Protein AF-A0A3A4P3Q2-F1 (afdb_monomer_lite)

Structure (mmCIF, N/CA/C/O backbone):
data_AF-A0A3A4P3Q2-F1
#
_entry.id   AF-A0A3A4P3Q2-F1
#
loop_
_atom_site.group_PDB
_atom_site.id
_atom_site.type_symbol
_atom_site.label_atom_id
_atom_site.label_alt_id
_atom_site.label_comp_id
_atom_site.label_asym_id
_atom_site.label_entity_id
_atom_site.label_seq_id
_atom_site.pdbx_PDB_ins_code
_atom_site.Cartn_x
_atom_site.Cartn_y
_atom_site.Cartn_z
_atom_site.occupancy
_atom_site.B_iso_or_equiv
_atom_site.auth_seq_id
_atom_site.auth_comp_id
_atom_site.auth_asym_id
_atom_site.auth_atom_id
_atom_site.pdbx_PDB_model_num
ATOM 1 N N . MET A 1 1 ? -13.081 -1.959 8.471 1.00 57.53 1 MET A N 1
ATOM 2 C CA . MET A 1 1 ? -13.123 -0.753 7.613 1.00 57.53 1 MET A CA 1
ATOM 3 C C . MET A 1 1 ? -12.603 -1.133 6.238 1.00 57.53 1 MET A C 1
ATOM 5 O O . MET A 1 1 ? -11.554 -1.763 6.182 1.00 57.53 1 MET A O 1
ATOM 9 N N . LYS A 1 2 ? -13.331 -0.812 5.160 1.00 71.75 2 LYS A N 1
ATOM 10 C CA . LYS A 1 2 ? -12.871 -1.023 3.777 1.00 71.75 2 LYS A CA 1
ATOM 11 C C . LYS A 1 2 ? -12.208 0.265 3.291 1.00 71.75 2 LYS A C 1
ATOM 13 O O . LYS A 1 2 ? -12.781 1.338 3.460 1.00 71.75 2 LYS A O 1
ATOM 18 N N . ILE A 1 3 ? -11.003 0.164 2.740 1.00 75.44 3 ILE A N 1
ATOM 19 C CA . ILE A 1 3 ? -10.346 1.296 2.081 1.00 75.44 3 ILE A CA 1
ATOM 20 C C . ILE A 1 3 ? -11.050 1.472 0.732 1.00 75.44 3 ILE A C 1
ATOM 22 O O . ILE A 1 3 ? -11.056 0.546 -0.068 1.00 75.44 3 ILE A O 1
ATOM 26 N N . LEU A 1 4 ? -11.693 2.619 0.506 1.00 83.94 4 LEU A N 1
ATOM 27 C CA . LEU A 1 4 ? -12.442 2.875 -0.734 1.00 83.94 4 LEU A CA 1
ATOM 28 C C . LEU A 1 4 ? -11.524 3.349 -1.862 1.00 83.94 4 LEU A C 1
ATOM 30 O O . LEU A 1 4 ? -11.667 2.926 -3.004 1.00 83.94 4 LEU A O 1
ATOM 34 N N . GLN A 1 5 ? -10.565 4.209 -1.527 1.00 84.75 5 GLN A N 1
ATOM 35 C CA . GLN A 1 5 ? -9.605 4.767 -2.465 1.00 84.75 5 GLN A CA 1
ATOM 36 C C . GLN A 1 5 ? -8.364 5.233 -1.702 1.00 84.75 5 GLN A C 1
ATOM 38 O O . GLN A 1 5 ? -8.467 5.730 -0.578 1.00 84.75 5 GLN A O 1
ATOM 43 N N . LEU A 1 6 ? -7.193 5.059 -2.307 1.00 83.00 6 LEU A N 1
ATOM 44 C CA . LEU A 1 6 ? -5.901 5.441 -1.756 1.00 83.00 6 LEU A CA 1
ATOM 45 C C . LEU A 1 6 ? -5.154 6.232 -2.833 1.00 83.00 6 LEU A C 1
ATOM 47 O O . LEU A 1 6 ? -4.695 5.674 -3.829 1.00 83.00 6 LEU A O 1
ATOM 51 N N . ILE A 1 7 ? -5.067 7.546 -2.626 1.00 82.88 7 ILE A N 1
ATOM 52 C CA . ILE A 1 7 ? -4.382 8.483 -3.519 1.00 82.88 7 ILE A CA 1
ATOM 53 C C . ILE A 1 7 ? -3.140 8.986 -2.799 1.00 82.88 7 ILE A C 1
ATOM 55 O O . ILE A 1 7 ? -3.222 9.473 -1.671 1.00 82.88 7 ILE A O 1
ATOM 59 N N . PHE A 1 8 ? -1.983 8.871 -3.439 1.00 79.06 8 PHE A N 1
ATOM 60 C CA . PHE A 1 8 ? -0.725 9.311 -2.852 1.00 79.06 8 PHE A CA 1
ATOM 61 C C . PHE A 1 8 ? 0.256 9.764 -3.921 1.00 79.06 8 PHE A C 1
ATOM 63 O O . PHE A 1 8 ? 0.313 9.228 -5.030 1.00 79.06 8 PHE A O 1
ATOM 70 N N . GLN A 1 9 ? 1.033 10.781 -3.563 1.00 78.62 9 GLN A N 1
ATOM 71 C CA . GLN A 1 9 ? 1.982 11.457 -4.435 1.00 78.62 9 GLN A CA 1
ATOM 72 C C . GLN A 1 9 ? 3.279 11.695 -3.663 1.00 78.62 9 GLN A C 1
ATOM 74 O O . GLN A 1 9 ? 3.247 12.010 -2.474 1.00 78.62 9 GLN A O 1
ATOM 79 N N . GLY A 1 10 ? 4.423 11.517 -4.324 1.00 72.50 10 GLY A N 1
ATOM 80 C CA . GLY A 1 10 ? 5.729 11.872 -3.757 1.00 72.50 10 GLY A CA 1
ATOM 81 C C . GLY A 1 10 ? 6.223 11.006 -2.588 1.00 72.50 10 GLY A C 1
ATOM 82 O O . GLY A 1 10 ? 7.097 11.442 -1.840 1.00 72.50 10 GLY A O 1
ATOM 83 N N . PHE A 1 11 ? 5.720 9.777 -2.407 1.00 71.81 11 PHE A N 1
ATOM 84 C CA . PHE A 1 11 ? 6.231 8.880 -1.363 1.00 71.81 11 PHE A CA 1
ATOM 85 C C . PHE A 1 11 ? 7.466 8.106 -1.848 1.00 71.81 11 PHE A C 1
ATOM 87 O O . PHE A 1 11 ? 7.372 7.063 -2.506 1.00 71.81 11 PHE A O 1
ATOM 94 N N . ARG A 1 12 ? 8.655 8.604 -1.494 1.00 73.12 12 ARG A N 1
ATOM 95 C CA . ARG A 1 12 ? 9.958 8.049 -1.909 1.00 73.12 12 ARG A CA 1
ATOM 96 C C . ARG A 1 12 ? 10.071 7.948 -3.437 1.00 73.12 12 ARG A C 1
ATOM 98 O O . ARG A 1 12 ? 10.080 8.965 -4.113 1.00 73.12 12 ARG A O 1
ATOM 105 N N . SER A 1 13 ? 10.175 6.734 -3.987 1.00 70.06 13 SER A N 1
ATOM 106 C CA . SER A 1 13 ? 10.280 6.496 -5.434 1.00 70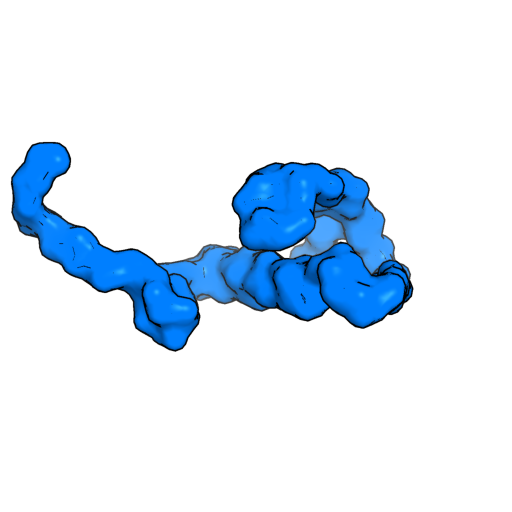.06 13 SER A CA 1
ATOM 107 C C .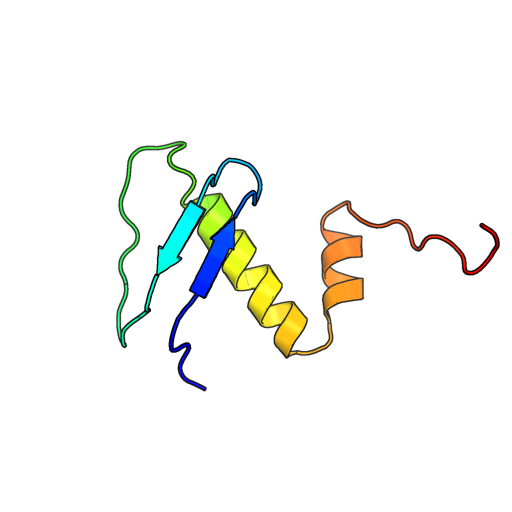 SER A 1 13 ? 8.922 6.435 -6.147 1.00 70.06 13 SER A C 1
ATOM 109 O O . SER A 1 13 ? 8.884 6.252 -7.362 1.00 70.06 13 SER A O 1
ATOM 111 N N . LEU A 1 14 ? 7.808 6.518 -5.409 1.00 70.75 14 LEU A N 1
ATOM 112 C CA . LEU A 1 14 ? 6.455 6.454 -5.960 1.00 70.75 14 LEU A CA 1
ATOM 113 C C . LEU A 1 14 ? 6.013 7.870 -6.341 1.00 70.75 14 LEU A C 1
ATOM 115 O O . LEU A 1 14 ? 5.794 8.713 -5.472 1.00 70.75 14 LEU A O 1
ATOM 119 N N . LYS A 1 15 ? 5.905 8.131 -7.649 1.00 73.25 15 LYS A N 1
ATOM 120 C CA . LYS A 1 15 ? 5.528 9.450 -8.182 1.00 73.25 15 LYS A CA 1
ATOM 121 C C . LYS A 1 15 ? 4.067 9.780 -7.881 1.00 73.25 15 LYS A C 1
ATOM 123 O O . LYS A 1 15 ? 3.789 10.780 -7.231 1.00 73.25 15 LYS A O 1
ATOM 128 N N . GLN A 1 16 ? 3.160 8.916 -8.322 1.00 78.38 16 GLN A N 1
ATOM 129 C CA . GLN A 1 16 ? 1.723 9.048 -8.124 1.00 78.38 16 GLN A CA 1
ATOM 130 C C . GLN A 1 16 ? 1.089 7.667 -8.243 1.00 78.38 16 GLN A C 1
ATOM 132 O O . GLN A 1 16 ? 1.381 6.937 -9.192 1.00 78.38 16 GLN A O 1
ATOM 137 N N . ILE A 1 17 ? 0.239 7.313 -7.286 1.00 79.88 17 ILE A N 1
ATOM 138 C CA . ILE A 1 17 ? -0.624 6.139 -7.371 1.00 79.88 17 ILE A CA 1
ATOM 139 C C . ILE A 1 17 ? -2.022 6.563 -6.938 1.00 79.88 17 ILE A C 1
ATOM 141 O O . ILE A 1 17 ? -2.203 7.220 -5.912 1.00 79.88 17 ILE A O 1
ATOM 145 N N . ASP A 1 18 ? -2.990 6.167 -7.751 1.00 86.38 18 ASP A N 1
ATOM 146 C CA . ASP A 1 18 ? -4.409 6.197 -7.442 1.00 86.38 18 ASP A CA 1
ATOM 147 C C . ASP A 1 18 ? -4.896 4.752 -7.506 1.00 86.38 18 ASP A C 1
ATOM 149 O O . ASP A 1 18 ? -4.799 4.096 -8.549 1.00 86.38 18 ASP A O 1
ATOM 153 N N . TRP A 1 19 ? -5.292 4.213 -6.358 1.00 85.31 19 TRP A N 1
ATOM 154 C CA . TRP A 1 19 ? -5.641 2.808 -6.231 1.00 85.31 19 TRP A CA 1
ATOM 155 C C . TRP A 1 19 ? -6.872 2.618 -5.351 1.00 85.31 19 TRP A C 1
ATOM 157 O O . TRP A 1 19 ? -6.899 3.031 -4.193 1.00 85.31 19 TRP A O 1
ATOM 167 N N . ALA A 1 20 ? -7.878 1.934 -5.894 1.00 86.44 20 ALA A N 1
ATOM 168 C CA . ALA A 1 20 ? -9.052 1.472 -5.166 1.00 86.44 20 ALA A CA 1
ATOM 169 C C . ALA A 1 20 ? -8.903 -0.032 -4.853 1.00 86.44 20 ALA A C 1
ATOM 171 O O . ALA A 1 20 ? -9.070 -0.857 -5.756 1.00 86.44 20 ALA A O 1
ATOM 172 N N . PRO A 1 21 ? -8.536 -0.415 -3.614 1.00 83.19 21 PRO A N 1
ATOM 173 C CA . PRO A 1 21 ? -8.361 -1.817 -3.254 1.00 83.19 21 PRO A CA 1
ATOM 174 C C . PRO A 1 21 ? -9.696 -2.569 -3.214 1.00 83.19 21 PRO A C 1
ATOM 176 O O . PRO A 1 21 ? -10.689 -2.081 -2.674 1.00 83.19 21 PRO A O 1
ATOM 179 N N . ASN A 1 22 ? -9.698 -3.802 -3.724 1.00 81.31 22 ASN A N 1
ATOM 180 C CA . ASN A 1 22 ? -10.817 -4.735 -3.576 1.00 81.31 22 ASN A CA 1
ATOM 181 C C . ASN A 1 22 ? -10.512 -5.807 -2.510 1.00 81.31 22 ASN A C 1
ATOM 183 O O . ASN A 1 22 ? -9.507 -5.705 -1.810 1.00 81.31 22 ASN A O 1
ATOM 187 N N . ASP A 1 23 ? -11.360 -6.822 -2.347 1.00 84.12 23 ASP A N 1
ATOM 188 C CA . ASP A 1 23 ? -11.223 -7.795 -1.245 1.00 84.12 23 ASP A CA 1
ATOM 189 C C . ASP A 1 23 ? -9.925 -8.630 -1.311 1.00 84.12 23 ASP A C 1
ATOM 191 O O . ASP A 1 23 ? -9.412 -9.073 -0.285 1.00 84.12 23 ASP A O 1
ATOM 195 N N . LEU A 1 24 ? -9.342 -8.777 -2.505 1.00 84.44 24 LEU A N 1
ATOM 196 C CA . LEU A 1 24 ? -8.011 -9.339 -2.726 1.00 84.44 24 LEU A CA 1
ATOM 197 C C . LEU A 1 24 ? -7.261 -8.472 -3.737 1.00 84.44 24 LEU A C 1
ATOM 199 O O . LEU A 1 24 ? -7.767 -8.200 -4.823 1.00 84.44 24 LEU A O 1
ATOM 203 N N . ASN A 1 25 ? -6.037 -8.072 -3.397 1.00 84.38 25 ASN A N 1
ATOM 204 C CA . ASN A 1 25 ? -5.185 -7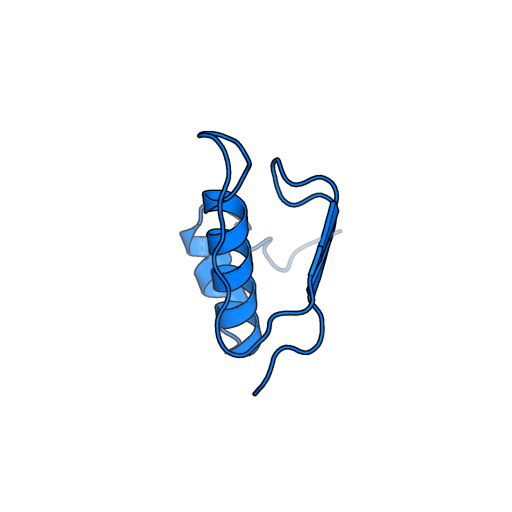.300 -4.292 1.00 84.38 25 ASN A CA 1
ATOM 205 C C . ASN A 1 25 ? -3.806 -7.938 -4.385 1.00 84.38 25 ASN A C 1
ATOM 207 O O . ASN A 1 25 ? -3.209 -8.287 -3.368 1.00 84.38 25 ASN A O 1
ATOM 211 N N . VAL A 1 26 ? -3.288 -8.047 -5.605 1.00 85.81 26 VAL A N 1
ATOM 212 C CA . VAL A 1 26 ? -1.966 -8.613 -5.873 1.00 85.81 26 VAL A CA 1
ATOM 213 C C . VAL A 1 26 ? -1.084 -7.524 -6.467 1.00 85.81 26 VAL A C 1
ATOM 215 O O . VAL A 1 26 ? -1.410 -6.940 -7.497 1.00 85.81 26 VAL A O 1
ATOM 218 N N . ILE A 1 27 ? 0.041 -7.247 -5.810 1.00 85.06 27 ILE A N 1
ATOM 219 C CA . ILE A 1 27 ? 1.006 -6.239 -6.253 1.00 85.06 27 ILE A CA 1
ATOM 220 C C . ILE A 1 27 ? 2.119 -6.948 -7.030 1.00 85.06 27 ILE A C 1
ATOM 222 O O . ILE A 1 27 ? 2.957 -7.633 -6.442 1.00 85.06 27 ILE A O 1
ATOM 226 N N . ILE A 1 28 ? 2.156 -6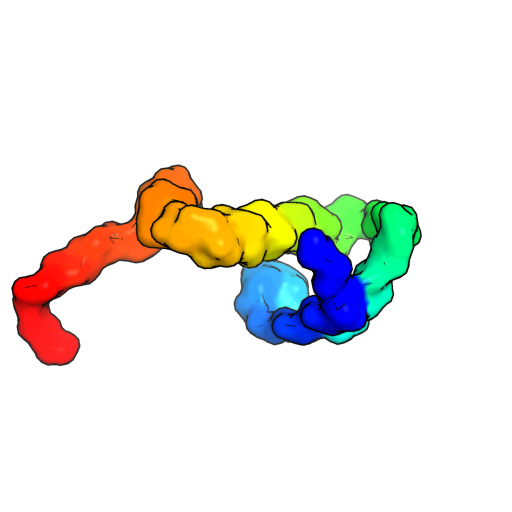.750 -8.348 1.00 84.19 28 ILE A N 1
ATOM 227 C CA . ILE A 1 28 ? 3.186 -7.294 -9.245 1.00 84.19 28 ILE A CA 1
ATOM 228 C C . ILE A 1 28 ? 4.041 -6.184 -9.860 1.00 84.19 28 ILE A C 1
ATOM 230 O O . ILE A 1 28 ? 3.618 -5.039 -9.988 1.00 84.19 28 ILE A O 1
ATOM 234 N N . GLY A 1 29 ? 5.276 -6.518 -10.226 1.00 83.25 29 GLY A N 1
ATOM 235 C CA . GLY A 1 29 ? 6.188 -5.596 -10.900 1.00 83.25 29 GLY A CA 1
ATOM 236 C C . GLY A 1 29 ? 7.650 -6.024 -10.778 1.00 83.25 29 GLY A C 1
ATOM 237 O O . GLY A 1 29 ? 7.962 -6.891 -9.957 1.00 83.25 29 GLY A O 1
ATOM 238 N N . PRO A 1 30 ? 8.566 -5.417 -11.545 1.00 82.12 30 PRO A N 1
ATOM 239 C CA . PRO A 1 30 ? 9.994 -5.717 -11.480 1.00 82.12 30 PRO A CA 1
ATOM 240 C C . PRO A 1 30 ? 10.622 -5.305 -10.138 1.00 82.12 30 PRO A C 1
ATOM 242 O O . PRO A 1 30 ? 10.057 -4.525 -9.362 1.00 82.12 30 PRO A O 1
ATOM 245 N N . ASN A 1 31 ? 11.799 -5.844 -9.820 1.00 81.38 31 ASN A N 1
ATOM 246 C CA . ASN A 1 31 ? 12.566 -5.394 -8.656 1.00 81.38 31 ASN A CA 1
ATOM 247 C C . ASN A 1 31 ? 12.890 -3.900 -8.798 1.00 81.38 31 ASN A C 1
ATOM 249 O O . ASN A 1 31 ? 13.250 -3.439 -9.874 1.00 81.38 31 ASN A O 1
ATOM 253 N N . GLY A 1 32 ? 12.689 -3.129 -7.727 1.00 78.31 32 GLY A N 1
ATOM 254 C CA . GLY A 1 32 ? 12.840 -1.670 -7.765 1.00 78.31 32 GLY A CA 1
ATOM 255 C C . GLY A 1 32 ? 11.612 -0.885 -8.251 1.00 78.31 32 GLY A C 1
ATOM 256 O O . GLY A 1 32 ? 11.617 0.335 -8.147 1.00 78.31 32 GLY A O 1
ATOM 257 N N . SER A 1 33 ? 10.513 -1.533 -8.665 1.00 78.88 33 SER A N 1
ATOM 258 C CA . SER A 1 33 ? 9.278 -0.838 -9.088 1.00 78.88 33 SER A CA 1
ATOM 259 C C . SER A 1 33 ? 8.509 -0.130 -7.959 1.00 78.88 33 SER A C 1
ATOM 261 O O . SER A 1 33 ? 7.424 0.395 -8.179 1.00 78.88 33 SER A O 1
ATOM 263 N N . GLY A 1 34 ? 9.034 -0.147 -6.730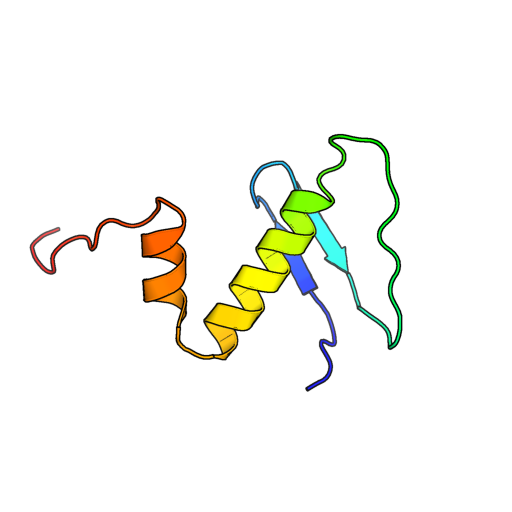 1.00 79.19 34 GLY A N 1
ATOM 264 C CA . GLY A 1 34 ? 8.415 0.512 -5.581 1.00 79.19 34 GLY A CA 1
ATOM 265 C C . GLY A 1 34 ? 7.406 -0.332 -4.794 1.00 79.19 34 GLY A C 1
ATOM 266 O O . GLY A 1 34 ? 6.794 0.201 -3.875 1.00 79.19 34 GLY A O 1
ATOM 267 N N . LYS A 1 35 ? 7.276 -1.644 -5.054 1.00 86.81 35 LYS A N 1
ATOM 268 C CA . LYS A 1 35 ? 6.375 -2.544 -4.290 1.00 86.81 35 LYS A CA 1
ATOM 269 C C . LYS A 1 35 ? 6.620 -2.496 -2.777 1.00 86.81 35 LYS A C 1
ATOM 271 O O . LYS A 1 35 ? 5.684 -2.355 -2.001 1.00 86.81 35 LYS A O 1
ATOM 276 N N . SER A 1 36 ? 7.883 -2.541 -2.348 1.00 85.38 36 SER A N 1
ATOM 277 C CA . SER A 1 36 ? 8.233 -2.430 -0.924 1.00 85.38 36 SER A CA 1
ATOM 278 C C . SER A 1 36 ? 7.918 -1.045 -0.349 1.00 85.38 36 SER A C 1
ATOM 280 O O . SER A 1 36 ? 7.563 -0.937 0.820 1.00 85.38 36 SER A O 1
ATOM 282 N N . ASN A 1 37 ? 8.007 0.020 -1.158 1.00 84.12 37 ASN A N 1
ATOM 283 C CA . ASN A 1 37 ? 7.594 1.361 -0.731 1.00 84.12 37 ASN A CA 1
ATOM 284 C C . ASN A 1 37 ? 6.066 1.443 -0.575 1.00 84.12 37 ASN A C 1
ATOM 286 O O . ASN A 1 37 ? 5.601 2.089 0.356 1.00 84.12 37 ASN A O 1
ATOM 290 N N . LEU A 1 38 ? 5.298 0.750 -1.424 1.00 83.19 38 LEU A N 1
ATOM 291 C CA . LEU A 1 38 ? 3.840 0.669 -1.311 1.00 83.19 38 LEU A CA 1
ATOM 292 C C . LEU A 1 38 ? 3.412 -0.038 -0.017 1.00 83.19 38 LEU A C 1
ATOM 294 O O . LEU A 1 38 ? 2.551 0.461 0.700 1.00 83.19 38 LEU A O 1
ATOM 298 N N . LEU A 1 39 ? 4.060 -1.154 0.327 1.00 85.38 39 LEU A N 1
ATOM 299 C CA . LEU A 1 39 ? 3.808 -1.846 1.596 1.00 85.38 39 LEU A CA 1
ATOM 300 C C . LEU A 1 39 ? 4.133 -0.961 2.808 1.00 85.38 39 LEU A C 1
ATOM 302 O O . LEU A 1 39 ? 3.333 -0.884 3.736 1.00 85.38 39 LEU A O 1
ATOM 306 N N . ARG A 1 40 ? 5.255 -0.228 2.774 1.00 83.75 40 ARG A N 1
ATOM 307 C CA . ARG A 1 40 ? 5.626 0.713 3.844 1.00 83.75 40 ARG A CA 1
ATOM 308 C C . ARG A 1 40 ? 4.638 1.875 3.984 1.00 83.75 40 ARG A C 1
ATOM 310 O O . ARG A 1 40 ? 4.392 2.336 5.093 1.00 83.75 40 ARG A O 1
ATOM 317 N N . LEU A 1 41 ? 4.062 2.348 2.880 1.00 83.12 41 LEU A N 1
ATOM 318 C CA . LEU A 1 41 ? 3.005 3.357 2.922 1.00 83.12 41 LEU A CA 1
ATOM 319 C C . LEU A 1 41 ? 1.747 2.815 3.617 1.00 83.12 41 LEU A C 1
ATOM 321 O O . LEU A 1 41 ? 1.182 3.492 4.470 1.00 83.12 41 LEU A O 1
ATOM 325 N N . L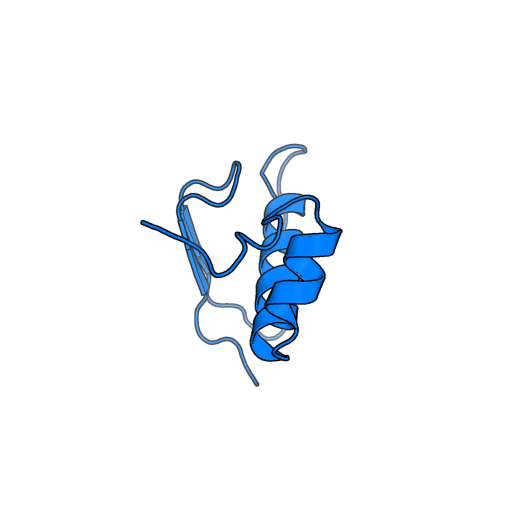EU A 1 42 ? 1.320 1.594 3.282 1.00 83.88 42 LEU A N 1
ATOM 326 C CA . LEU A 1 42 ? 0.161 0.959 3.922 1.00 83.88 42 LEU A CA 1
ATOM 327 C C . LEU A 1 42 ? 0.385 0.727 5.418 1.00 83.88 42 LEU A C 1
ATOM 329 O O . LEU A 1 42 ? -0.525 0.939 6.222 1.00 83.88 42 LEU A O 1
ATOM 333 N N . GLU A 1 43 ? 1.602 0.346 5.798 1.00 85.06 43 GLU A N 1
ATOM 334 C CA . GLU A 1 43 ? 2.009 0.240 7.197 1.00 85.06 43 GLU A CA 1
ATOM 335 C C . GLU A 1 43 ? 1.882 1.595 7.912 1.00 85.06 43 GLU A C 1
ATOM 337 O O . GLU A 1 43 ? 1.208 1.684 8.938 1.00 85.06 43 GLU A O 1
ATOM 342 N N . LEU A 1 44 ? 2.414 2.673 7.324 1.00 81.25 44 LEU A N 1
ATOM 343 C CA . LEU A 1 44 ? 2.284 4.032 7.863 1.00 81.25 44 LEU A CA 1
ATOM 344 C C . LEU A 1 44 ? 0.825 4.468 8.032 1.00 81.25 44 LEU A C 1
ATOM 346 O O . LEU A 1 44 ? 0.471 5.015 9.075 1.00 81.25 44 LEU A O 1
ATOM 350 N N . ILE A 1 45 ? -0.031 4.204 7.042 1.00 80.94 45 ILE A N 1
ATOM 351 C CA . ILE A 1 45 ? -1.464 4.529 7.106 1.00 80.94 45 ILE A CA 1
ATOM 352 C C . ILE A 1 45 ? -2.138 3.751 8.239 1.00 80.94 45 ILE A C 1
ATOM 354 O O . ILE A 1 45 ? -2.915 4.324 9.001 1.00 80.94 45 ILE A O 1
ATOM 358 N N . THR A 1 46 ? -1.807 2.469 8.394 1.00 82.81 46 THR A N 1
ATOM 359 C CA . THR A 1 46 ? -2.361 1.620 9.458 1.00 82.81 46 THR A CA 1
ATOM 360 C C . THR A 1 46 ? -1.966 2.145 10.836 1.00 82.81 46 THR A C 1
ATOM 362 O O . THR A 1 46 ? -2.810 2.286 11.720 1.00 82.81 46 THR A O 1
ATOM 365 N N . VAL A 1 47 ? -0.696 2.504 11.011 1.00 81.69 47 VAL A N 1
ATOM 366 C CA . VAL A 1 47 ? -0.191 3.058 12.271 1.00 81.69 47 VAL A CA 1
ATOM 367 C C . VAL A 1 47 ? -0.765 4.455 12.544 1.00 81.69 47 VAL A C 1
ATOM 369 O O . VAL A 1 47 ? -1.073 4.782 13.693 1.00 81.69 47 VAL A O 1
ATOM 372 N N . SER A 1 48 ? -0.985 5.257 11.498 1.00 77.62 48 SER A N 1
ATOM 373 C CA . SER A 1 48 ? -1.673 6.546 11.597 1.00 77.62 48 SER A CA 1
ATOM 374 C C . SER A 1 48 ? -3.122 6.399 12.042 1.00 77.62 48 SER A C 1
ATOM 376 O O . SER A 1 48 ? -3.553 7.106 12.950 1.00 77.62 48 SER A O 1
ATOM 378 N N . ALA A 1 49 ? -3.863 5.463 11.450 1.00 77.50 49 ALA A N 1
ATOM 379 C CA . ALA A 1 49 ? -5.251 5.188 11.812 1.00 77.50 49 ALA A CA 1
ATOM 380 C C . ALA A 1 49 ? -5.389 4.678 13.258 1.00 77.50 49 ALA A C 1
ATOM 382 O O . ALA A 1 49 ? -6.404 4.913 13.904 1.00 77.50 49 ALA A O 1
ATOM 383 N N . GLN A 1 50 ? -4.352 4.021 13.788 1.00 78.69 50 GLN A N 1
ATOM 384 C CA . GLN A 1 50 ? -4.282 3.570 15.181 1.00 78.69 50 GLN A CA 1
ATOM 385 C C . GLN A 1 50 ? -3.822 4.664 16.167 1.00 78.69 50 GLN A C 1
ATOM 387 O O . GLN A 1 50 ? -3.661 4.380 17.352 1.00 78.69 50 GLN A O 1
ATOM 392 N N . GLY A 1 51 ? -3.559 5.894 15.705 1.00 71.44 51 GLY A N 1
ATOM 393 C CA . GLY A 1 51 ? -3.078 6.993 16.551 1.00 71.44 51 GLY A CA 1
ATOM 394 C C . GLY A 1 51 ? -1.622 6.848 17.018 1.00 71.44 51 GLY A C 1
ATOM 395 O O . GLY A 1 51 ? -1.167 7.601 17.874 1.00 71.44 51 GLY A O 1
ATOM 396 N N . ASN A 1 52 ? -0.862 5.904 16.454 1.00 67.81 52 ASN A N 1
ATOM 397 C CA . ASN A 1 52 ? 0.520 5.600 16.844 1.00 67.81 52 ASN A CA 1
ATOM 398 C C . ASN A 1 52 ? 1.567 6.188 15.880 1.00 67.81 52 ASN A C 1
ATOM 400 O O . ASN A 1 52 ? 2.743 5.812 15.932 1.00 67.81 52 ASN A O 1
ATOM 404 N N . LEU A 1 53 ? 1.160 7.129 15.019 1.00 65.31 53 LEU A N 1
ATOM 405 C CA . LEU A 1 53 ? 1.995 7.707 13.962 1.00 65.31 53 LEU A CA 1
ATOM 406 C C . LEU A 1 53 ? 3.333 8.246 14.488 1.00 65.31 53 LEU A C 1
ATOM 408 O O . LEU A 1 53 ? 4.387 7.895 13.961 1.00 65.31 53 LEU A O 1
ATOM 412 N N . GLY A 1 54 ? 3.305 9.025 15.575 1.00 62.47 54 GLY A N 1
ATOM 413 C CA . GLY A 1 54 ? 4.508 9.636 16.149 1.00 62.47 54 GLY A CA 1
ATOM 414 C C . GLY A 1 54 ? 5.561 8.611 16.582 1.00 62.47 54 GLY A C 1
ATOM 415 O O . GLY A 1 54 ? 6.740 8.778 16.289 1.00 62.47 54 GLY A O 1
ATOM 416 N N . LYS A 1 55 ? 5.146 7.491 17.191 1.00 63.53 55 LYS A N 1
ATOM 417 C CA . LYS A 1 55 ? 6.069 6.434 17.648 1.00 63.53 55 LYS A CA 1
ATOM 418 C C . LYS A 1 55 ? 6.692 5.657 16.486 1.00 63.53 55 LYS A C 1
ATOM 420 O O . LYS A 1 55 ? 7.825 5.195 16.591 1.00 63.53 55 LYS A O 1
ATOM 425 N N . HIS A 1 56 ? 5.955 5.484 15.392 1.00 65.62 56 HIS A N 1
ATOM 426 C CA . HIS A 1 56 ? 6.419 4.720 14.235 1.00 65.62 56 HIS A CA 1
ATOM 427 C C . HIS A 1 56 ? 7.326 5.537 13.314 1.00 65.62 56 HIS A C 1
ATOM 429 O O . HIS A 1 56 ? 8.314 5.004 12.808 1.00 65.62 56 HIS A O 1
ATOM 435 N N . ILE A 1 57 ? 7.053 6.837 13.166 1.00 65.31 57 ILE A N 1
ATOM 436 C CA . ILE A 1 57 ? 7.951 7.773 12.478 1.00 65.31 57 ILE A CA 1
ATOM 437 C C . ILE A 1 57 ? 9.295 7.850 13.218 1.00 65.31 57 ILE A C 1
ATOM 439 O O . ILE A 1 57 ? 10.339 7.643 12.600 1.00 65.31 57 ILE A O 1
ATOM 443 N N . GLN A 1 58 ? 9.256 7.992 14.548 1.00 63.84 58 GLN A N 1
ATOM 444 C CA . GLN A 1 58 ? 10.443 8.077 15.406 1.00 63.84 58 GLN A CA 1
ATOM 445 C C . GLN A 1 58 ? 11.307 6.800 15.373 1.00 63.84 58 GLN A C 1
ATOM 447 O O . GLN A 1 58 ? 12.531 6.871 15.402 1.00 63.84 58 GLN A O 1
ATOM 452 N N . ARG A 1 59 ? 10.690 5.615 15.236 1.00 64.50 59 ARG A N 1
ATOM 453 C CA . ARG A 1 59 ? 11.405 4.332 15.053 1.00 64.50 59 ARG A CA 1
ATOM 454 C C . ARG A 1 59 ? 11.943 4.108 13.640 1.00 64.50 59 ARG A C 1
ATOM 456 O O . ARG A 1 59 ? 12.897 3.356 13.475 1.00 64.50 59 ARG A O 1
ATOM 463 N N . SER A 1 60 ? 11.341 4.731 12.630 1.00 61.53 60 SER A N 1
ATOM 464 C CA . SER A 1 60 ? 11.729 4.571 11.220 1.00 61.53 60 SER A CA 1
ATOM 465 C C . SER A 1 60 ? 12.876 5.499 10.795 1.00 61.53 60 SER A C 1
ATOM 467 O O . SER A 1 60 ? 13.224 5.525 9.615 1.00 61.53 60 SER A O 1
ATOM 469 N N . GLY A 1 61 ? 13.466 6.244 11.741 1.00 62.75 61 GLY A N 1
ATOM 470 C CA . GLY A 1 61 ? 14.574 7.172 11.503 1.00 62.75 61 GLY A CA 1
ATOM 471 C C . GLY A 1 61 ? 14.149 8.574 11.049 1.00 62.75 61 GLY A C 1
ATOM 472 O O . GLY A 1 61 ? 14.951 9.261 10.425 1.00 62.75 61 GLY A O 1
ATOM 473 N N . GLY A 1 62 ? 12.901 8.989 11.309 1.00 63.56 62 GLY A N 1
ATOM 474 C CA . GLY A 1 62 ? 12.383 10.325 10.985 1.00 63.56 62 GLY A CA 1
ATOM 475 C C . GLY A 1 62 ? 11.743 11.039 12.182 1.00 63.56 62 GLY A C 1
ATOM 476 O O . GLY A 1 62 ? 11.425 10.402 13.181 1.00 63.56 62 GLY A O 1
ATOM 477 N N . ILE A 1 63 ? 11.565 12.361 12.035 1.00 49.44 63 ILE A N 1
ATOM 478 C CA . ILE A 1 63 ? 11.151 13.360 13.041 1.00 49.44 63 ILE A CA 1
ATOM 479 C C . ILE A 1 63 ? 11.716 13.024 14.428 1.00 49.44 63 ILE A C 1
ATOM 481 O O . ILE A 1 63 ? 11.032 12.481 15.302 1.00 49.44 63 ILE A O 1
ATOM 485 N N . GLU A 1 64 ? 12.976 13.417 14.643 1.00 48.94 64 GLU A N 1
ATOM 486 C CA . GLU A 1 64 ? 13.375 13.896 15.968 1.00 48.94 64 GLU A CA 1
ATOM 487 C C . GLU A 1 64 ? 12.237 14.792 16.457 1.00 48.94 64 GLU A C 1
ATOM 489 O O . GLU A 1 64 ? 11.772 15.614 15.661 1.00 48.94 64 GLU A O 1
ATOM 494 N N . PRO A 1 65 ? 11.706 14.614 17.677 1.00 46.00 65 PRO A N 1
ATOM 495 C CA . PRO A 1 65 ? 10.712 15.544 18.168 1.00 46.00 65 PRO A CA 1
ATOM 496 C C . PRO A 1 65 ? 11.365 16.921 18.079 1.00 46.00 65 PRO A C 1
ATOM 498 O O . PRO A 1 65 ? 12.278 17.210 18.849 1.00 46.00 65 PRO A O 1
ATOM 501 N N . CYS A 1 66 ? 10.953 17.736 17.100 1.00 44.53 66 CYS A N 1
ATOM 502 C CA . CYS A 1 66 ? 11.235 19.154 17.129 1.00 44.53 66 CYS A CA 1
ATOM 503 C C . CYS A 1 66 ? 10.630 19.572 18.454 1.00 44.53 66 CYS A C 1
ATOM 505 O O . CYS A 1 66 ? 9.408 19.528 18.636 1.00 44.53 66 CYS A O 1
ATOM 507 N N . GLY A 1 67 ? 11.521 19.807 19.416 1.00 40.16 67 GLY A N 1
ATOM 508 C CA . GLY A 1 67 ? 11.159 20.300 20.717 1.00 40.16 67 GLY A CA 1
ATOM 509 C C . GLY A 1 67 ? 10.221 21.465 20.490 1.00 40.16 67 GLY A C 1
ATOM 510 O O . GLY A 1 67 ? 10.414 22.281 19.592 1.00 40.16 67 GLY A O 1
ATOM 511 N N . PHE A 1 68 ? 9.166 21.474 21.279 1.00 48.00 68 PHE A N 1
ATOM 512 C CA . PHE A 1 68 ? 8.229 22.564 21.414 1.00 48.00 68 PHE A CA 1
ATOM 513 C C . PHE A 1 68 ? 8.997 23.809 21.898 1.00 48.00 68 PHE A C 1
ATOM 515 O O . PHE A 1 68 ? 8.988 24.123 23.082 1.00 48.00 68 PHE A O 1
ATOM 522 N N . PHE A 1 69 ? 9.772 24.447 21.018 1.00 44.41 69 PHE A N 1
ATOM 523 C CA . PHE A 1 69 ? 10.536 25.656 21.288 1.00 44.41 69 PHE A CA 1
ATOM 524 C C . PHE A 1 69 ? 11.021 26.284 19.967 1.00 44.41 69 PHE A C 1
ATOM 526 O O . PHE A 1 69 ? 12.014 25.859 19.389 1.00 44.41 69 PHE A O 1
ATOM 533 N N . PHE A 1 70 ? 10.315 27.345 19.571 1.00 34.97 70 PHE A N 1
ATOM 534 C CA . PHE A 1 70 ? 10.699 28.411 18.636 1.00 34.97 70 PHE A CA 1
ATOM 535 C C . PHE A 1 70 ? 10.644 28.192 17.110 1.00 34.97 70 PHE A C 1
ATOM 537 O O . PHE A 1 70 ? 11.393 27.406 16.545 1.00 34.97 70 PHE A O 1
ATOM 544 N N . CYS A 1 71 ? 9.861 29.109 16.515 1.00 38.19 71 CYS A N 1
ATOM 545 C CA . CYS A 1 71 ? 9.918 29.702 15.171 1.00 38.19 71 CYS A CA 1
ATOM 546 C C . CYS A 1 71 ? 9.491 28.857 13.968 1.00 38.19 71 CYS A C 1
ATOM 548 O O . CYS A 1 71 ? 10.291 28.030 13.485 1.00 38.19 71 CYS A O 1
#

Secondary structure (DSSP, 8-state):
-----EEEEEETTEEEEEE---SS------TTSSHHHHHHHHHHHHHHHTT-HHHHHHHTT------S---

Foldseek 3Di:
DAQQWDWDADQPPRHIDIDGDDPDDDDDDDPPPCPVSVVVVVVLVVCVVVVNNVVVCVVVVHDPPPPPDDD

Sequence (71 aa):
MKILQLIFQGFRSLKQIDWAPNDLNVIIGPNGSGKSNLLRLLELITVSAQGNLGKHIQRSGGIEPCGFFFC

pLDDT: mean 73.15, std 13.55, range [34.97, 86.81]

Radius of gyration: 14.8 Å; chains: 1; bounding box: 28×39×33 Å